Protein AF-A0A2M9YI58-F1 (afdb_monomer)

Solvent-accessible surface area (backbone atoms only — not comparable to full-atom values): 6527 Å² total; per-residue (Å²): 132,83,58,69,67,58,55,52,52,50,52,54,52,52,55,60,54,57,61,48,51,61,52,51,54,48,53,53,49,50,50,54,52,52,52,52,52,50,51,58,50,55,75,70,51,71,50,55,90,71,55,73,68,59,51,54,52,47,28,67,74,69,74,46,87,76,52,74,67,54,52,50,47,56,66,68,38,54,64,60,23,27,49,52,45,52,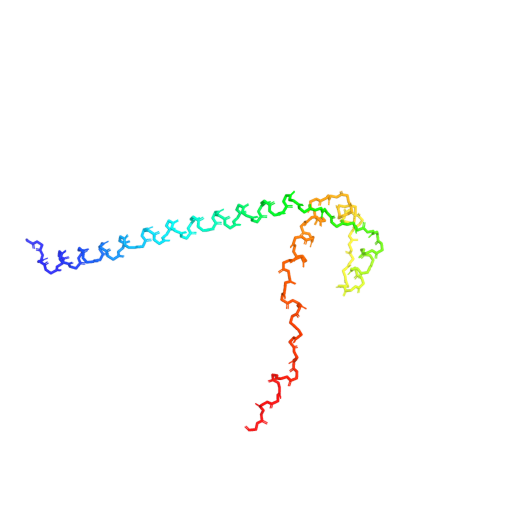51,60,74,63,55,60,76,77,71,57,83,76,62,67,72,74,74,73,72,79,85,129

Mean predicted aligned error: 14.74 Å

Organism: NCBI:txid2023186

Secondary structure (DSSP, 8-state):
---HHHHHHHHHHHHHHHTHHHHHHHHHHHHHHHHHHHHHHHHHPPPP---HHHHHHHHHHHT-PPPHHHHHHHHH-HHHHHHHHHHHHH--TTSS---GGGTS----

Foldseek 3Di:
DPDPVVVVVVVVVVVVVVVVVVVVVVVVVVVVVVVVVLVVVLVPDFFDQDDPVNVVVVCVVVVHDDDPVRSCCCNPDSSNRSVVVSVVVVPPVVVPPPPPVVVPPPDD

Nearest PDB structures (foldseek):
  8c6k-assembly1_L  TM=4.033E-01  e=9.869E+00  Cereibacter sphaeroides 2.4.1

Sequence (108 aa):
MRNFKDTIYFKLRTSNLCFLIPVFFWCHYFIGFTEGQMNRHYMKLKAVELKESDLDEHEKLFGIELTPLDREAILKYSGYRTALRFVSSRNSFSRTPVDVGTILSKED

Radius of gyration: 26.29 Å; Cα contacts (8 Å, |Δi|>4): 34; chains: 1; bounding box: 62×33×66 Å

pLDDT: mean 72.54, std 14.72, range [33.84, 89.5]

Structure (mmCIF, N/CA/C/O backbone):
data_AF-A0A2M9YI58-F1
#
_entry.id   AF-A0A2M9YI58-F1
#
loop_
_atom_site.group_PDB
_atom_site.id
_atom_site.type_symbol
_atom_site.label_atom_id
_atom_site.label_alt_id
_atom_site.label_comp_id
_atom_site.label_asym_id
_atom_site.label_entity_id
_atom_site.label_seq_id
_atom_site.pdbx_PDB_ins_code
_atom_site.Cartn_x
_atom_site.Cartn_y
_atom_site.Cartn_z
_atom_site.occupancy
_atom_site.B_iso_or_equiv
_atom_site.auth_seq_id
_atom_site.auth_comp_id
_atom_site.auth_asym_id
_atom_site.auth_atom_id
_atom_site.pdbx_PDB_model_num
ATOM 1 N N . MET A 1 1 ? 29.462 -23.819 -47.657 1.00 50.91 1 MET A N 1
ATOM 2 C CA . MET A 1 1 ? 29.376 -22.340 -47.589 1.00 50.91 1 MET A CA 1
ATOM 3 C C . MET A 1 1 ? 28.034 -21.967 -46.977 1.00 50.91 1 MET A C 1
ATOM 5 O O . MET A 1 1 ? 27.029 -22.430 -47.497 1.00 50.91 1 MET A O 1
ATOM 9 N N . ARG A 1 2 ? 27.985 -21.206 -45.869 1.00 59.34 2 ARG A N 1
ATOM 10 C CA . ARG A 1 2 ? 26.702 -20.669 -45.365 1.00 59.34 2 ARG A CA 1
ATOM 11 C C . ARG A 1 2 ? 26.143 -19.687 -46.391 1.00 59.34 2 ARG A C 1
ATOM 13 O O . ARG A 1 2 ? 26.902 -18.890 -46.940 1.00 59.34 2 ARG A O 1
ATOM 20 N N . ASN A 1 3 ? 24.844 -19.772 -46.660 1.00 74.19 3 ASN A N 1
ATOM 21 C CA . ASN A 1 3 ? 24.182 -18.945 -47.658 1.00 74.19 3 ASN A CA 1
ATOM 22 C C . ASN A 1 3 ? 24.245 -17.470 -47.219 1.00 74.19 3 ASN A C 1
ATOM 24 O O . ASN A 1 3 ? 23.967 -17.134 -46.065 1.00 74.19 3 ASN A O 1
ATOM 28 N N . PHE A 1 4 ? 24.644 -16.575 -48.123 1.00 75.94 4 PHE A N 1
ATOM 29 C CA . PHE A 1 4 ? 24.838 -15.150 -47.816 1.00 75.94 4 PHE A CA 1
ATOM 30 C C . PHE A 1 4 ? 23.548 -14.494 -47.286 1.00 75.94 4 PHE A C 1
ATOM 32 O O . PHE A 1 4 ? 23.587 -13.683 -46.360 1.00 75.94 4 PHE A O 1
ATOM 39 N N . LYS A 1 5 ? 22.390 -14.937 -47.796 1.00 77.00 5 LYS A N 1
ATOM 40 C CA . LYS A 1 5 ? 21.056 -14.514 -47.340 1.00 77.00 5 LYS A CA 1
ATOM 41 C C . LYS A 1 5 ? 20.791 -14.861 -45.871 1.00 77.00 5 LYS A C 1
ATOM 43 O O . LYS A 1 5 ? 20.298 -14.010 -45.135 1.00 77.00 5 LYS A O 1
ATOM 48 N N . ASP A 1 6 ? 21.198 -16.047 -45.422 1.00 76.38 6 ASP A N 1
ATOM 49 C CA . ASP A 1 6 ? 21.008 -16.490 -44.033 1.00 76.38 6 ASP A CA 1
ATOM 50 C C . ASP A 1 6 ? 21.854 -15.657 -43.065 1.00 76.38 6 ASP A C 1
ATOM 52 O O . ASP A 1 6 ? 21.433 -15.342 -41.954 1.00 76.38 6 ASP A O 1
ATOM 56 N N . THR A 1 7 ? 23.039 -15.235 -43.514 1.00 76.69 7 THR A N 1
ATOM 57 C CA . THR A 1 7 ? 23.940 -14.384 -42.725 1.00 76.69 7 THR A CA 1
ATOM 58 C C . THR A 1 7 ? 23.369 -12.975 -42.546 1.00 76.69 7 THR A C 1
ATOM 60 O O . THR A 1 7 ? 23.450 -12.412 -41.454 1.00 76.69 7 THR A O 1
ATOM 63 N N . ILE A 1 8 ? 22.756 -12.410 -43.592 1.00 79.00 8 ILE A N 1
ATOM 64 C CA . ILE A 1 8 ? 22.075 -11.108 -43.519 1.00 79.00 8 ILE A CA 1
ATOM 65 C C . ILE A 1 8 ? 20.834 -11.199 -42.628 1.00 79.00 8 ILE A C 1
ATOM 67 O O . ILE A 1 8 ? 20.665 -10.364 -41.741 1.00 79.00 8 ILE A O 1
ATOM 71 N N . TYR A 1 9 ? 20.004 -12.230 -42.810 1.00 76.81 9 TYR A N 1
ATOM 72 C CA . TYR A 1 9 ? 18.813 -12.451 -41.988 1.00 76.81 9 TYR A CA 1
ATOM 73 C C . TYR A 1 9 ? 19.165 -12.570 -40.499 1.00 76.81 9 TYR A C 1
ATOM 75 O O . TYR A 1 9 ? 18.536 -11.931 -39.655 1.00 76.81 9 TYR A O 1
ATOM 83 N N . PHE A 1 10 ? 20.216 -13.329 -40.172 1.00 73.94 10 PHE A N 1
ATOM 84 C CA . PHE A 1 10 ? 20.659 -13.496 -38.791 1.00 73.94 10 PHE A CA 1
ATOM 85 C C . PHE A 1 10 ? 21.152 -12.179 -38.181 1.00 73.94 10 PHE A C 1
ATOM 87 O O . PHE A 1 10 ? 20.754 -11.857 -37.066 1.00 73.94 10 PHE A O 1
ATOM 94 N N . LYS A 1 11 ? 21.945 -11.387 -38.921 1.00 68.75 11 LYS A N 1
ATOM 95 C CA . LYS A 1 11 ? 22.410 -10.057 -38.480 1.00 68.75 11 LYS A CA 1
ATOM 96 C C . LYS A 1 11 ? 21.262 -9.074 -38.250 1.00 68.75 11 LYS A C 1
ATOM 98 O O . LYS A 1 11 ? 21.282 -8.328 -37.275 1.00 68.75 11 LYS A O 1
ATOM 103 N N . LEU A 1 12 ? 20.261 -9.072 -39.129 1.00 72.19 12 LEU A N 1
ATOM 104 C CA . LEU A 1 12 ? 19.099 -8.193 -38.997 1.00 72.19 12 LEU A CA 1
ATOM 105 C C . LEU A 1 12 ? 18.264 -8.571 -37.762 1.00 72.19 12 LEU A C 1
ATOM 107 O O . LEU A 1 12 ? 17.838 -7.706 -36.999 1.00 72.19 12 LEU A O 1
ATOM 111 N N . ARG A 1 13 ? 18.091 -9.877 -37.518 1.00 68.38 13 ARG A N 1
ATOM 112 C CA . ARG A 1 13 ? 17.363 -10.397 -36.356 1.00 68.38 13 ARG A CA 1
ATOM 113 C C . ARG A 1 13 ? 18.085 -10.113 -35.037 1.00 68.38 13 ARG A C 1
ATOM 115 O O . ARG A 1 13 ? 17.430 -9.686 -34.090 1.00 68.38 13 ARG A O 1
ATOM 122 N N . THR A 1 14 ? 19.405 -10.295 -34.962 1.00 66.38 14 THR A N 1
ATOM 123 C CA . THR A 1 14 ? 20.177 -9.932 -33.760 1.00 66.38 14 THR A CA 1
ATOM 124 C C . THR A 1 14 ? 20.182 -8.427 -33.518 1.00 66.38 14 THR A C 1
ATOM 126 O O 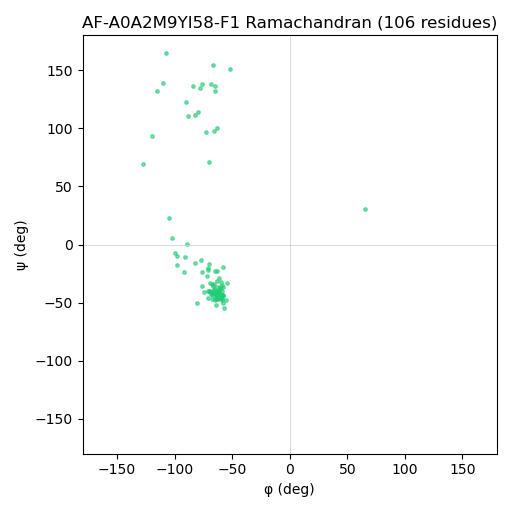. THR A 1 14 ? 20.017 -8.015 -32.375 1.00 66.38 14 THR A O 1
ATOM 129 N N . SER A 1 15 ? 20.265 -7.601 -34.566 1.00 68.19 15 SER A N 1
ATOM 130 C CA . SER A 1 15 ? 20.168 -6.141 -34.426 1.00 68.19 15 SER A CA 1
ATOM 131 C C . SER A 1 15 ? 18.811 -5.696 -33.871 1.00 68.19 15 SER A C 1
ATOM 133 O O . SER A 1 15 ? 18.771 -4.838 -32.995 1.00 68.19 15 SER A O 1
ATOM 135 N N . ASN A 1 16 ? 17.708 -6.305 -34.319 1.00 66.69 16 ASN A N 1
ATOM 136 C CA . ASN A 1 16 ? 16.368 -6.005 -33.802 1.00 66.69 16 ASN A CA 1
ATOM 137 C C . ASN A 1 16 ? 16.190 -6.427 -32.334 1.00 66.69 16 ASN A C 1
ATOM 139 O O . ASN A 1 16 ? 15.541 -5.719 -31.569 1.00 66.69 16 ASN A O 1
ATOM 143 N N . LEU A 1 17 ? 16.804 -7.539 -31.915 1.00 67.81 17 LEU A N 1
ATOM 144 C CA . LEU A 1 17 ? 16.823 -7.956 -30.509 1.00 67.81 17 LEU A CA 1
ATOM 145 C C . LEU A 1 17 ? 17.681 -7.038 -29.625 1.00 67.81 17 LEU A C 1
ATOM 147 O O . LEU A 1 17 ? 17.320 -6.805 -28.474 1.00 67.81 17 LEU A O 1
ATOM 151 N N . CYS A 1 18 ? 18.770 -6.467 -30.149 1.00 68.94 18 CYS A N 1
ATOM 152 C CA . CYS A 1 18 ? 19.600 -5.520 -29.399 1.00 68.94 18 CYS A CA 1
ATOM 153 C C . CYS A 1 18 ? 18.835 -4.254 -28.978 1.00 68.94 18 CYS A C 1
ATOM 155 O O . CYS A 1 18 ? 19.142 -3.700 -27.926 1.00 68.94 18 CYS A O 1
ATOM 157 N N . PHE A 1 19 ? 17.814 -3.821 -29.729 1.00 73.69 19 PHE A N 1
ATOM 158 C CA . PHE A 1 19 ? 16.967 -2.680 -29.343 1.00 73.69 19 PHE A CA 1
ATOM 159 C C . PHE A 1 19 ? 16.034 -2.975 -28.161 1.00 73.69 19 PHE A C 1
ATOM 161 O O . PHE A 1 19 ? 15.618 -2.049 -27.467 1.00 73.69 19 PHE A O 1
ATOM 168 N N . LEU A 1 20 ? 15.730 -4.247 -27.885 1.00 76.44 20 LEU A N 1
ATOM 169 C CA . LEU A 1 20 ? 14.894 -4.634 -26.745 1.00 76.44 20 LEU A CA 1
ATOM 170 C C . LEU A 1 20 ? 15.655 -4.562 -25.418 1.00 76.44 20 LEU A C 1
ATOM 172 O O . LEU A 1 20 ? 15.036 -4.379 -24.374 1.00 76.44 20 LEU A O 1
ATOM 176 N N . ILE A 1 21 ? 16.988 -4.662 -25.449 1.00 79.06 21 ILE A N 1
ATOM 177 C CA . ILE A 1 21 ? 17.823 -4.640 -24.243 1.00 79.06 21 ILE A CA 1
ATOM 178 C C . ILE A 1 21 ?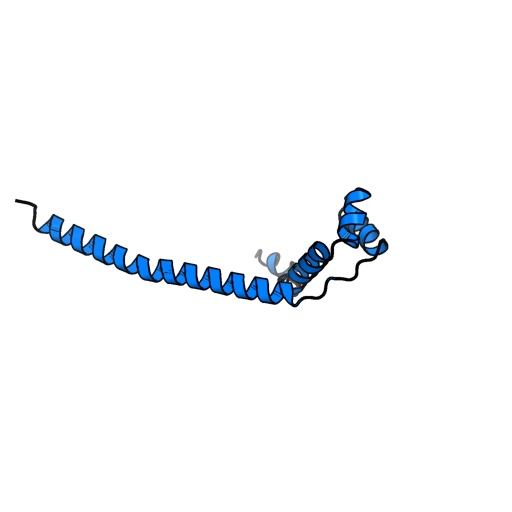 17.710 -3.280 -23.522 1.00 79.06 21 ILE A C 1
ATOM 180 O O . ILE A 1 21 ? 17.359 -3.280 -22.341 1.00 79.06 21 ILE A O 1
ATOM 184 N N . PRO A 1 22 ? 17.901 -2.115 -24.179 1.00 82.25 22 PRO A N 1
ATOM 185 C CA . PRO A 1 22 ? 17.675 -0.816 -23.542 1.00 82.25 22 PRO A CA 1
ATOM 186 C C . PRO A 1 22 ? 16.245 -0.623 -23.031 1.00 82.25 22 PRO A C 1
ATOM 188 O O . PRO A 1 22 ? 16.064 -0.103 -21.935 1.00 82.25 22 PRO A O 1
ATOM 191 N N . VAL A 1 23 ? 15.234 -1.070 -23.787 1.00 81.88 23 VAL A N 1
ATOM 192 C CA . VAL A 1 23 ? 13.820 -0.964 -23.383 1.00 81.88 23 VAL A CA 1
ATOM 193 C C . VAL A 1 23 ? 13.562 -1.766 -22.108 1.00 81.88 23 VAL A C 1
ATOM 195 O O . VAL A 1 23 ? 12.964 -1.248 -21.171 1.00 81.88 23 VAL A O 1
ATOM 198 N N . PHE A 1 24 ? 14.081 -2.993 -22.033 1.00 79.81 24 PHE A N 1
ATOM 199 C CA . PHE A 1 24 ? 13.991 -3.844 -20.850 1.00 79.81 24 PHE A CA 1
ATOM 200 C C . PHE A 1 24 ? 14.611 -3.177 -19.615 1.00 79.81 24 PHE A C 1
ATOM 202 O O . PHE A 1 24 ? 13.954 -3.064 -18.578 1.00 79.81 24 PHE A O 1
ATOM 209 N N . PHE A 1 25 ? 15.843 -2.668 -19.729 1.00 82.38 25 PHE A N 1
ATOM 210 C CA . PHE A 1 25 ? 16.492 -1.948 -18.628 1.00 82.38 25 PHE A CA 1
ATOM 211 C C . PHE A 1 25 ? 15.706 -0.708 -18.207 1.00 82.38 25 PHE A C 1
ATOM 213 O O . PHE A 1 25 ? 15.589 -0.428 -17.013 1.00 82.38 25 PHE A O 1
ATOM 220 N N . TRP A 1 26 ? 15.130 0.015 -19.167 1.00 81.62 26 TRP A N 1
ATOM 221 C CA . TRP A 1 26 ? 14.362 1.215 -18.874 1.00 81.62 26 TRP A CA 1
ATOM 222 C C . TRP A 1 26 ? 13.061 0.900 -18.133 1.00 81.62 26 TRP A C 1
ATOM 224 O O . TRP A 1 26 ? 12.748 1.558 -17.141 1.00 81.62 26 TRP A O 1
ATOM 234 N N . CYS A 1 27 ? 12.343 -0.148 -18.545 1.00 81.38 27 CYS A N 1
ATOM 235 C CA . CYS A 1 27 ? 11.161 -0.635 -17.837 1.00 81.38 27 CYS A CA 1
ATOM 236 C C . CYS A 1 27 ? 11.495 -1.035 -16.395 1.00 81.38 27 CYS A C 1
ATOM 238 O O . CYS A 1 27 ? 10.823 -0.584 -15.470 1.00 81.38 27 CYS A O 1
ATOM 240 N N . HIS A 1 28 ? 12.559 -1.814 -16.183 1.00 77.94 28 HIS A N 1
ATOM 241 C CA . HIS A 1 28 ? 12.980 -2.213 -14.837 1.00 77.94 28 HIS A CA 1
ATOM 242 C C . HIS A 1 28 ? 13.401 -1.023 -13.968 1.00 77.94 28 HIS A C 1
ATOM 244 O O . HIS A 1 28 ? 13.040 -0.967 -12.792 1.00 77.94 28 HIS A O 1
ATOM 250 N N . TYR A 1 29 ? 14.109 -0.049 -14.545 1.00 84.31 29 TYR A N 1
ATOM 251 C CA . TYR A 1 29 ? 14.459 1.188 -13.852 1.00 84.31 29 TYR A CA 1
ATOM 252 C C . TYR A 1 29 ? 13.210 1.961 -13.407 1.00 84.31 29 TYR A C 1
ATOM 254 O O . TYR A 1 29 ? 13.126 2.380 -12.252 1.00 84.31 29 TYR A O 1
ATOM 262 N N . PHE A 1 30 ? 12.217 2.116 -14.289 1.00 81.44 30 PHE A N 1
ATOM 263 C CA . PHE A 1 30 ? 10.967 2.795 -13.947 1.00 81.44 30 PHE A CA 1
ATOM 264 C C . PHE A 1 30 ? 10.173 2.054 -12.878 1.00 81.44 30 PHE A C 1
ATOM 266 O O . PHE A 1 30 ? 9.688 2.700 -11.951 1.00 81.44 30 PHE A O 1
ATOM 273 N N . ILE A 1 31 ? 10.076 0.725 -12.966 1.00 79.75 31 ILE A N 1
ATOM 274 C CA . ILE A 1 31 ? 9.413 -0.094 -11.945 1.00 79.75 31 ILE A CA 1
ATOM 275 C C . ILE A 1 31 ? 10.081 0.148 -10.589 1.00 79.75 31 ILE A C 1
ATOM 277 O O . ILE A 1 31 ? 9.414 0.623 -9.671 1.00 79.75 31 ILE A O 1
ATOM 281 N N . GLY A 1 32 ? 11.402 -0.028 -10.490 1.00 78.81 32 GLY A N 1
ATOM 282 C CA . GLY A 1 32 ? 12.130 0.188 -9.236 1.00 78.81 32 GLY A CA 1
ATOM 283 C C . GLY A 1 32 ? 12.013 1.623 -8.707 1.00 78.81 32 GLY A C 1
ATOM 284 O O . GLY A 1 32 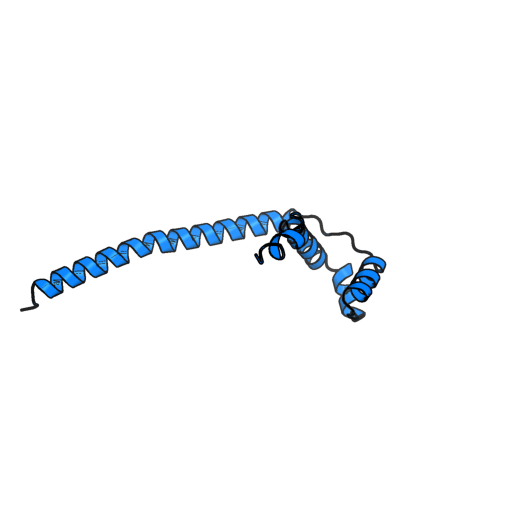? 11.849 1.840 -7.506 1.00 78.81 32 GLY A O 1
ATOM 285 N N . PHE A 1 33 ? 12.021 2.623 -9.593 1.00 81.31 33 PHE A N 1
ATOM 286 C CA . PHE A 1 33 ? 11.786 4.015 -9.207 1.00 81.31 33 PHE A CA 1
ATOM 287 C C . PHE A 1 33 ? 10.373 4.219 -8.641 1.00 81.31 33 PHE A C 1
ATOM 289 O O . PHE A 1 33 ? 10.212 4.853 -7.595 1.00 81.31 33 PHE A O 1
ATOM 296 N N . THR A 1 34 ? 9.347 3.673 -9.298 1.00 75.31 34 THR A N 1
ATOM 297 C CA . THR A 1 34 ? 7.954 3.788 -8.841 1.00 75.31 34 THR A CA 1
ATOM 298 C C . THR A 1 34 ? 7.724 3.070 -7.515 1.00 75.31 34 THR A C 1
ATOM 300 O O . THR A 1 34 ? 7.109 3.649 -6.618 1.00 75.31 34 THR A O 1
ATOM 303 N N . GLU A 1 35 ? 8.291 1.876 -7.336 1.00 73.75 35 GLU A N 1
ATOM 304 C CA . GLU A 1 35 ? 8.266 1.127 -6.077 1.00 73.75 35 GLU A CA 1
ATOM 305 C C . GLU A 1 35 ? 8.955 1.910 -4.954 1.00 73.75 35 GLU A C 1
ATOM 307 O O . GLU A 1 35 ? 8.402 2.061 -3.861 1.00 73.75 35 GLU A O 1
ATOM 312 N N . GLY A 1 36 ? 10.123 2.497 -5.234 1.00 78.81 36 GLY A N 1
ATOM 313 C CA . GLY A 1 36 ? 10.842 3.344 -4.285 1.00 78.81 36 GLY A CA 1
ATOM 314 C C . GLY A 1 36 ? 10.031 4.568 -3.848 1.00 78.81 36 GLY A C 1
ATOM 315 O O . GLY A 1 36 ? 9.968 4.884 -2.655 1.00 78.81 36 GLY A O 1
ATOM 316 N N . GLN A 1 37 ? 9.355 5.240 -4.785 1.00 78.25 37 GLN A N 1
ATOM 317 C CA . GLN A 1 37 ? 8.473 6.372 -4.473 1.00 78.25 37 GLN A CA 1
ATOM 318 C C . GLN A 1 37 ? 7.244 5.938 -3.668 1.00 78.25 37 GLN A C 1
ATOM 320 O O . GLN A 1 37 ? 6.879 6.616 -2.704 1.00 78.25 37 GLN A O 1
ATOM 325 N N . MET A 1 38 ? 6.633 4.801 -4.013 1.00 74.75 38 MET A N 1
ATOM 326 C CA . MET A 1 38 ? 5.504 4.240 -3.265 1.00 74.75 38 MET A CA 1
ATOM 327 C C . MET A 1 38 ? 5.893 3.921 -1.822 1.00 74.75 38 MET A C 1
ATOM 329 O O . MET A 1 38 ? 5.191 4.337 -0.902 1.00 74.75 38 MET A O 1
ATOM 333 N N . ASN A 1 39 ? 7.040 3.274 -1.614 1.00 75.44 39 ASN A N 1
ATOM 334 C CA . ASN A 1 39 ? 7.543 2.955 -0.282 1.00 75.44 39 ASN A CA 1
ATOM 335 C C . ASN A 1 39 ? 7.833 4.228 0.530 1.00 75.44 39 ASN A C 1
ATOM 337 O O . ASN A 1 39 ? 7.390 4.376 1.670 1.00 75.44 39 ASN A O 1
ATOM 341 N N . ARG A 1 40 ? 8.489 5.223 -0.082 1.00 77.12 40 ARG A N 1
ATOM 342 C CA . ARG A 1 40 ? 8.748 6.515 0.574 1.00 77.12 40 ARG A CA 1
ATOM 343 C C . ARG A 1 40 ? 7.459 7.238 0.964 1.00 77.12 40 ARG A C 1
ATOM 345 O O . ARG A 1 40 ? 7.433 7.911 1.993 1.00 77.12 40 ARG A O 1
ATOM 352 N N . HIS A 1 41 ? 6.417 7.143 0.142 1.00 76.12 41 HIS A N 1
ATOM 353 C CA . HIS A 1 41 ? 5.124 7.744 0.444 1.00 76.12 41 HIS A CA 1
ATOM 354 C C . HIS A 1 41 ? 4.419 7.000 1.583 1.00 76.12 41 HIS A C 1
ATOM 356 O O . HIS A 1 41 ? 3.986 7.639 2.539 1.00 76.12 41 HIS A O 1
ATOM 362 N N . TYR A 1 42 ? 4.399 5.666 1.536 1.00 73.88 42 TYR A N 1
ATOM 363 C CA . TYR A 1 42 ? 3.853 4.813 2.591 1.00 73.88 42 TYR A CA 1
ATOM 364 C C . TYR A 1 42 ? 4.495 5.099 3.958 1.00 73.88 42 TYR A C 1
ATOM 366 O O . TYR A 1 42 ? 3.788 5.352 4.929 1.00 73.88 42 TYR A O 1
ATOM 374 N N . MET A 1 43 ? 5.828 5.178 4.018 1.00 75.06 43 MET A N 1
ATOM 375 C CA . MET A 1 43 ? 6.575 5.459 5.254 1.00 75.06 43 MET A CA 1
ATOM 376 C C . MET A 1 43 ? 6.296 6.842 5.861 1.00 75.06 43 MET A C 1
ATOM 378 O O . MET A 1 43 ? 6.532 7.056 7.047 1.00 75.06 43 MET A O 1
ATOM 382 N N . LYS A 1 44 ? 5.823 7.805 5.061 1.00 78.50 44 LYS A N 1
ATOM 383 C CA . LYS A 1 44 ? 5.500 9.165 5.523 1.00 78.50 44 LYS A CA 1
ATOM 384 C C . LYS A 1 44 ? 4.047 9.324 5.968 1.00 78.50 44 LYS A C 1
ATOM 386 O O . LYS A 1 44 ? 3.702 10.365 6.529 1.00 78.50 44 LYS A O 1
ATOM 391 N N . LEU A 1 45 ? 3.186 8.345 5.698 1.00 79.94 4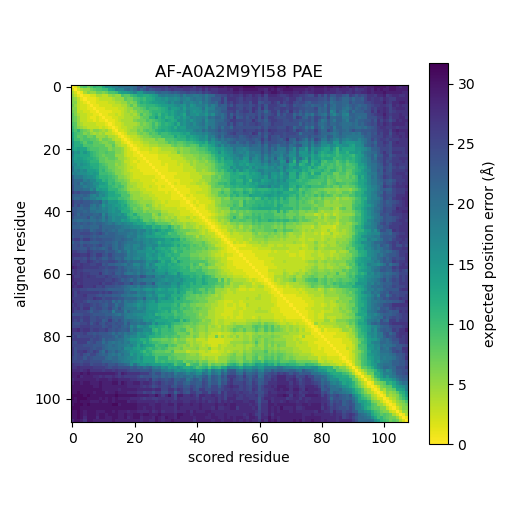5 LEU A N 1
ATOM 392 C CA . LEU A 1 45 ? 1.780 8.416 6.073 1.00 79.94 45 LEU A CA 1
ATOM 393 C C . LEU A 1 45 ? 1.600 8.103 7.556 1.00 79.94 45 LEU A C 1
ATOM 395 O O . LEU A 1 45 ? 2.133 7.132 8.086 1.00 79.94 45 LEU A O 1
ATOM 399 N N . LYS A 1 46 ? 0.782 8.919 8.223 1.00 80.25 46 LYS A N 1
ATOM 400 C CA . LYS A 1 46 ? 0.268 8.587 9.552 1.00 80.25 46 LYS A CA 1
ATOM 401 C C . LYS A 1 46 ? -0.836 7.545 9.409 1.00 80.25 46 LYS A C 1
ATOM 403 O O . LYS A 1 46 ? -1.692 7.703 8.541 1.00 80.25 46 LYS A O 1
ATOM 408 N N . ALA A 1 47 ? -0.855 6.539 10.277 1.00 78.94 47 ALA A N 1
ATOM 409 C CA . ALA A 1 47 ? -1.947 5.570 10.350 1.00 78.94 47 ALA A CA 1
ATOM 410 C C . ALA A 1 47 ? -3.320 6.267 10.460 1.00 78.94 47 ALA A C 1
ATOM 412 O O . ALA A 1 47 ? -3.415 7.389 10.968 1.00 78.94 47 ALA A O 1
ATOM 413 N N . VAL A 1 48 ? -4.379 5.628 9.952 1.00 80.81 48 VAL A N 1
ATOM 414 C CA . VAL A 1 48 ? -5.755 6.052 10.260 1.00 80.81 48 VAL A CA 1
ATOM 415 C C . VAL A 1 48 ? -6.040 5.759 11.731 1.00 80.81 48 VAL A C 1
ATOM 417 O O . VAL A 1 48 ? -5.654 4.709 12.245 1.00 80.81 48 VAL A O 1
ATOM 420 N N . GLU A 1 49 ? -6.708 6.683 12.408 1.00 80.88 49 GLU A N 1
ATOM 421 C CA . GLU A 1 49 ? -7.280 6.422 13.724 1.00 80.88 49 GLU A CA 1
ATOM 422 C C . GLU A 1 49 ? -8.616 5.715 13.509 1.00 80.88 49 GLU A C 1
ATOM 424 O O . GLU A 1 49 ? -9.531 6.300 12.941 1.00 80.88 49 GLU A O 1
ATOM 429 N N . LEU A 1 50 ? -8.680 4.441 13.894 1.00 83.19 50 LEU A N 1
ATOM 430 C CA . LEU A 1 50 ? -9.890 3.628 13.837 1.00 83.19 50 LEU A CA 1
ATOM 431 C C . LEU A 1 50 ? -10.372 3.369 15.260 1.00 83.19 50 LEU A C 1
ATOM 433 O O . LEU A 1 50 ? -9.557 3.104 16.150 1.00 83.19 50 LEU A O 1
ATOM 437 N N . LYS A 1 51 ? -11.685 3.436 15.450 1.00 85.44 51 LYS A N 1
ATOM 438 C CA . LYS A 1 51 ? -12.401 3.054 16.668 1.00 85.44 51 LYS A CA 1
ATOM 439 C C . LYS A 1 51 ? -13.158 1.750 16.436 1.00 85.44 51 LYS A C 1
ATOM 441 O O . LYS A 1 51 ? -13.386 1.346 15.301 1.00 85.44 51 LYS A O 1
ATOM 446 N N . GLU A 1 52 ? -13.589 1.109 17.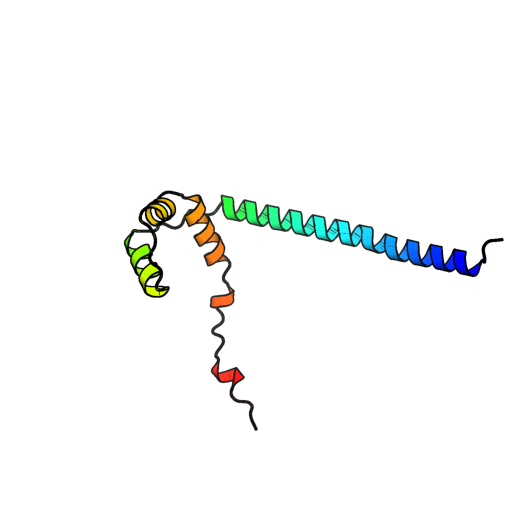518 1.00 83.25 52 GLU A N 1
ATOM 447 C CA . GLU A 1 52 ? -14.422 -0.100 17.432 1.00 83.25 52 GLU A CA 1
ATOM 448 C C . GLU A 1 52 ? -15.728 0.138 16.664 1.00 83.25 52 GLU A C 1
ATOM 450 O O . GLU A 1 52 ? -16.108 -0.707 15.861 1.00 83.25 52 GLU A O 1
ATOM 455 N N . SER A 1 53 ? -16.338 1.320 16.810 1.00 83.69 53 SER A N 1
ATOM 456 C CA . SER A 1 53 ? -17.543 1.709 16.065 1.00 83.69 53 SER A CA 1
ATOM 457 C C . SER A 1 53 ? -17.344 1.704 14.548 1.00 83.69 53 SER A C 1
ATOM 459 O O . SER A 1 53 ? -18.269 1.395 13.804 1.00 83.69 53 SER A O 1
ATOM 461 N N . ASP A 1 54 ? -16.133 2.018 14.080 1.00 83.44 54 ASP A N 1
ATOM 462 C CA . ASP A 1 54 ? -15.823 2.036 12.648 1.00 83.44 54 ASP A CA 1
ATOM 463 C C . ASP A 1 54 ? -15.769 0.604 12.085 1.00 83.44 54 ASP A C 1
ATOM 465 O O . ASP A 1 54 ? -16.035 0.381 10.904 1.00 83.44 54 AS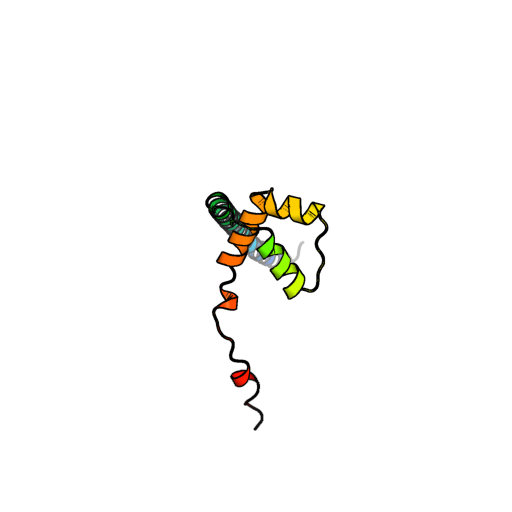P A O 1
ATOM 469 N N . LEU A 1 55 ? -15.445 -0.382 12.933 1.00 84.19 55 LEU A N 1
ATOM 470 C CA . LEU A 1 55 ? -15.507 -1.800 12.579 1.00 84.19 55 LEU A CA 1
ATOM 471 C C . LEU A 1 55 ? -16.955 -2.288 12.537 1.00 84.19 55 LEU A C 1
ATOM 473 O O . LEU A 1 55 ? -17.304 -2.993 11.597 1.00 84.19 55 LEU A O 1
ATOM 477 N N . ASP A 1 56 ? -17.798 -1.867 13.483 1.00 85.12 56 ASP A N 1
ATOM 478 C CA . ASP A 1 56 ? -19.230 -2.208 13.479 1.00 85.12 56 ASP A CA 1
ATOM 479 C C . ASP A 1 56 ? -19.920 -1.715 12.199 1.00 85.12 56 ASP A C 1
ATOM 481 O O . ASP A 1 56 ? -20.691 -2.438 11.561 1.00 85.12 56 ASP A O 1
ATOM 485 N N . GLU A 1 57 ? -19.620 -0.481 11.782 1.00 85.50 57 GLU A N 1
ATOM 486 C CA . GLU A 1 57 ? -20.127 0.070 10.524 1.00 85.50 57 GLU A CA 1
ATOM 487 C C . GLU A 1 57 ? -19.620 -0.714 9.310 1.00 85.50 57 GLU A C 1
ATOM 489 O O . GLU A 1 57 ? -20.391 -0.980 8.386 1.00 85.50 57 GLU A O 1
ATOM 494 N N . HIS A 1 58 ? -18.349 -1.125 9.316 1.00 81.31 58 HIS A N 1
ATOM 495 C CA . HIS A 1 58 ? -17.762 -1.927 8.246 1.00 81.31 58 HIS A CA 1
ATOM 496 C C . HIS A 1 58 ? -18.420 -3.311 8.137 1.00 81.31 58 HIS A C 1
ATOM 498 O O . HIS A 1 58 ? -18.796 -3.732 7.043 1.00 81.31 58 HIS A O 1
ATOM 504 N N . GLU A 1 59 ? -18.599 -4.016 9.254 1.00 82.94 59 GLU A N 1
ATOM 505 C CA . GLU A 1 59 ? -19.282 -5.315 9.295 1.00 82.94 59 GLU A CA 1
ATOM 506 C C . GLU A 1 59 ? -20.713 -5.206 8.767 1.00 82.94 59 GLU A C 1
ATOM 508 O O . GLU A 1 59 ? -21.138 -6.007 7.932 1.00 82.94 59 GLU A O 1
ATOM 513 N N . LYS A 1 60 ? -21.431 -4.152 9.170 1.00 87.62 60 LYS A N 1
ATOM 514 C CA . LYS A 1 60 ? -22.791 -3.877 8.702 1.00 87.62 60 LYS A CA 1
ATOM 515 C C . LYS A 1 60 ? -22.850 -3.546 7.210 1.00 87.62 60 LYS A C 1
ATOM 517 O O . LYS A 1 60 ? -23.789 -3.964 6.537 1.00 87.62 60 LYS A O 1
ATOM 522 N N . LEU A 1 61 ? -21.882 -2.786 6.696 1.00 84.12 61 LEU A N 1
ATOM 523 C CA . LEU A 1 61 ? -21.840 -2.370 5.292 1.00 84.12 61 LEU A CA 1
ATOM 524 C C . LEU A 1 61 ? -21.546 -3.547 4.355 1.00 84.12 61 LEU A C 1
ATOM 526 O O . LEU A 1 61 ? -22.147 -3.645 3.286 1.00 84.12 61 LEU A O 1
ATOM 530 N N . PHE A 1 62 ? -20.623 -4.426 4.747 1.00 80.50 62 PHE A N 1
ATOM 531 C CA . PHE A 1 62 ? -20.170 -5.540 3.911 1.00 80.50 62 PHE A CA 1
ATOM 532 C C . PHE A 1 62 ? -20.856 -6.874 4.230 1.00 80.50 62 PHE A C 1
ATOM 534 O O . PHE A 1 62 ? -20.704 -7.822 3.462 1.00 80.50 62 PHE A O 1
ATOM 541 N N . GLY A 1 63 ? -21.618 -6.958 5.325 1.00 86.50 63 GLY A N 1
ATOM 542 C CA . GLY A 1 63 ? -22.273 -8.191 5.769 1.00 86.50 63 GLY A CA 1
ATOM 543 C C . GLY A 1 63 ? -21.279 -9.278 6.188 1.00 86.50 63 GLY A C 1
ATOM 544 O O . GLY A 1 63 ? -21.549 -10.460 5.993 1.00 86.50 63 GLY A O 1
ATOM 545 N N . ILE A 1 64 ? -20.113 -8.880 6.703 1.00 86.69 64 ILE A N 1
ATOM 546 C CA . ILE A 1 64 ? -19.029 -9.774 7.135 1.00 86.69 64 ILE A CA 1
ATOM 547 C C . ILE A 1 64 ? -18.871 -9.613 8.643 1.00 86.69 64 ILE A C 1
ATOM 549 O O . ILE A 1 64 ? -18.763 -8.487 9.109 1.00 86.69 64 ILE A O 1
ATOM 553 N N . GLU A 1 65 ? -18.801 -10.713 9.389 1.00 87.88 65 GLU A N 1
ATOM 554 C CA . GLU A 1 65 ? -18.426 -10.693 10.807 1.00 87.88 65 GLU A CA 1
ATOM 555 C C . GLU A 1 65 ? -16.906 -10.841 10.941 1.00 87.88 65 GLU A C 1
ATOM 557 O O . GLU A 1 65 ? -16.320 -11.811 10.452 1.00 87.88 65 GLU A O 1
ATOM 562 N N . LEU A 1 66 ? -16.249 -9.878 11.589 1.00 84.75 66 LEU A N 1
ATOM 563 C CA . LEU A 1 66 ? -14.828 -9.958 11.914 1.00 84.75 66 LEU A CA 1
ATOM 564 C C . LEU A 1 66 ? -14.656 -10.739 13.212 1.00 84.75 66 LEU A C 1
ATOM 566 O O . LEU A 1 66 ? -15.342 -10.498 14.209 1.00 84.75 66 LEU A O 1
ATOM 570 N N . THR A 1 67 ? -13.680 -11.647 13.242 1.00 89.50 67 THR A N 1
ATOM 571 C CA . THR A 1 67 ? -13.371 -12.347 14.490 1.00 89.50 67 THR A CA 1
ATOM 572 C C . THR A 1 67 ? -12.797 -11.362 15.520 1.00 89.50 67 THR A C 1
ATOM 574 O O . THR A 1 67 ? -12.167 -10.368 15.144 1.00 89.50 67 THR A O 1
ATOM 577 N N . PRO A 1 68 ? -12.928 -11.626 16.834 1.00 87.38 68 PRO A N 1
ATOM 578 C CA . PRO A 1 68 ? -12.336 -10.767 17.863 1.00 87.38 68 PRO A CA 1
ATOM 579 C C . PRO A 1 68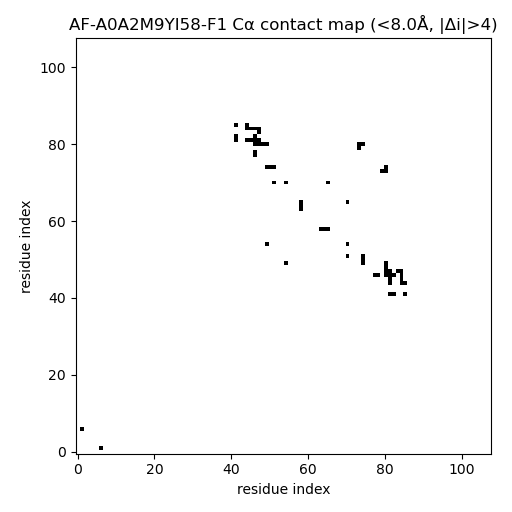 ? -10.828 -10.540 17.670 1.00 87.38 68 PRO A C 1
ATOM 581 O O . PRO A 1 68 ? -10.315 -9.459 17.954 1.00 87.38 68 PRO A O 1
ATOM 584 N N . LEU A 1 69 ? -10.129 -11.547 17.137 1.00 85.75 69 LEU A N 1
ATOM 585 C CA . LEU A 1 69 ? -8.697 -11.489 16.861 1.00 85.75 69 LEU A CA 1
ATOM 586 C C . LEU A 1 69 ? -8.378 -10.555 15.683 1.00 85.75 69 LEU A C 1
ATOM 588 O O . LEU A 1 69 ? -7.423 -9.780 15.755 1.00 85.75 69 LEU A O 1
ATOM 592 N N . ASP A 1 70 ? -9.205 -10.575 14.634 1.00 82.94 70 ASP A N 1
ATOM 593 C CA . ASP A 1 70 ? -9.083 -9.656 13.497 1.00 82.94 70 ASP A CA 1
ATOM 594 C C . ASP A 1 70 ? -9.334 -8.212 13.935 1.00 82.94 70 ASP A C 1
ATOM 596 O O . ASP A 1 70 ? -8.591 -7.304 13.559 1.00 82.94 70 ASP A O 1
ATOM 600 N N . ARG A 1 71 ? -10.337 -7.994 14.793 1.00 82.56 71 ARG A N 1
ATOM 601 C CA . ARG A 1 71 ? -10.663 -6.668 15.339 1.00 82.56 71 ARG A CA 1
ATOM 602 C C . ARG A 1 71 ? -9.507 -6.110 16.165 1.00 82.56 71 ARG A C 1
ATOM 604 O O . ARG A 1 71 ? -9.092 -4.971 15.936 1.00 82.56 71 ARG A O 1
ATOM 611 N N . GLU A 1 72 ? -8.926 -6.917 17.058 1.00 85.62 72 GLU A N 1
ATOM 612 C CA . GLU A 1 72 ? -7.737 -6.513 17.818 1.00 85.62 72 GLU A CA 1
ATOM 613 C C . GLU A 1 72 ? -6.574 -6.189 16.873 1.00 85.62 72 GLU A C 1
ATOM 615 O O . GLU A 1 72 ? -5.927 -5.150 17.018 1.00 85.62 72 GLU A O 1
ATOM 620 N N . ALA A 1 73 ? -6.323 -7.032 15.869 1.00 84.12 73 ALA A N 1
ATOM 621 C CA . ALA A 1 73 ? -5.240 -6.818 14.920 1.00 84.12 73 ALA A CA 1
ATOM 622 C C . ALA A 1 73 ? -5.404 -5.500 14.139 1.00 84.12 73 ALA A C 1
ATOM 624 O O . ALA A 1 73 ? -4.454 -4.714 14.045 1.00 84.12 73 ALA A O 1
ATOM 625 N N . ILE A 1 74 ? -6.603 -5.210 13.631 1.00 83.25 74 ILE A N 1
ATOM 626 C CA . ILE A 1 74 ? -6.891 -3.990 12.862 1.00 83.25 74 ILE A CA 1
ATOM 627 C C . ILE A 1 74 ? -6.689 -2.731 13.718 1.00 83.25 74 ILE A C 1
ATOM 629 O O . ILE A 1 74 ? -6.106 -1.749 13.247 1.00 83.25 74 ILE A O 1
ATOM 633 N N . LEU A 1 75 ? -7.117 -2.755 14.983 1.00 83.12 75 LEU A N 1
ATOM 634 C CA . LEU A 1 75 ? -6.994 -1.612 15.896 1.00 83.12 75 LEU A CA 1
ATOM 635 C C . LEU A 1 75 ? -5.570 -1.436 16.434 1.00 83.12 75 LEU A C 1
ATOM 637 O O . LEU A 1 75 ? -5.096 -0.309 16.600 1.00 83.12 75 LEU A O 1
ATOM 641 N N . LYS A 1 76 ? -4.856 -2.535 16.683 1.00 84.38 76 LYS A N 1
ATOM 642 C CA . LYS A 1 76 ? -3.518 -2.535 17.288 1.00 84.38 76 LYS A CA 1
ATOM 643 C C . LYS A 1 76 ? -2.437 -2.211 16.267 1.00 84.38 76 LYS A C 1
ATOM 645 O O . LYS A 1 76 ? -1.622 -1.310 16.488 1.00 84.38 76 LYS A O 1
ATOM 650 N N . TYR A 1 77 ? -2.429 -2.887 15.120 1.00 83.19 77 TYR A N 1
ATOM 651 C CA . TYR A 1 77 ? -1.328 -2.780 14.168 1.00 83.19 77 TYR A CA 1
ATOM 652 C C . TYR A 1 77 ? -1.434 -1.510 13.318 1.00 83.19 77 TYR A C 1
ATOM 654 O O . TYR A 1 77 ? -2.327 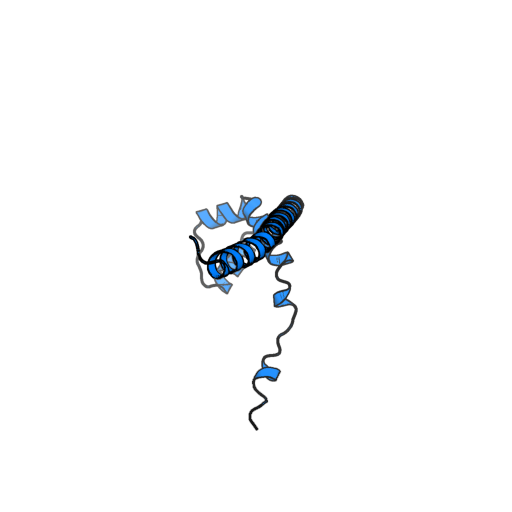-1.328 12.490 1.00 83.19 77 TYR A O 1
ATOM 662 N N . SER A 1 78 ? -0.474 -0.604 13.502 1.00 79.75 78 SER A N 1
ATOM 663 C CA . SER A 1 78 ? -0.380 0.643 12.734 1.00 79.75 78 SER A CA 1
ATOM 664 C C . SER A 1 78 ? -0.141 0.397 11.243 1.00 79.75 78 SER A C 1
ATOM 666 O O . SER A 1 78 ? -0.640 1.162 10.429 1.00 79.75 78 SER A O 1
ATOM 668 N N . GLY A 1 79 ? 0.554 -0.685 10.873 1.00 76.62 79 GLY A N 1
ATOM 669 C CA . GLY A 1 79 ? 0.814 -1.038 9.474 1.00 76.62 79 GLY A CA 1
ATOM 670 C C . GLY A 1 79 ? -0.467 -1.247 8.662 1.00 76.62 79 GLY A C 1
ATOM 671 O O . GLY A 1 79 ? -0.616 -0.656 7.596 1.00 76.62 79 GLY A O 1
ATOM 672 N N . TYR A 1 80 ? -1.430 -1.999 9.201 1.00 76.31 80 TYR A N 1
ATOM 673 C CA . TYR A 1 80 ? -2.723 -2.217 8.546 1.00 76.31 80 TYR A CA 1
ATOM 674 C C . TYR A 1 80 ? -3.481 -0.894 8.348 1.00 76.31 80 TYR A C 1
ATOM 676 O O . TYR A 1 80 ? -3.941 -0.570 7.252 1.00 76.31 80 TYR A O 1
ATOM 684 N N . ARG A 1 81 ? -3.513 -0.058 9.389 1.00 79.88 81 ARG A N 1
ATOM 685 C CA . ARG A 1 81 ? -4.158 1.263 9.358 1.00 79.88 81 ARG A CA 1
ATOM 686 C C . ARG A 1 81 ? -3.463 2.243 8.406 1.00 79.88 81 ARG A C 1
ATOM 688 O O . ARG A 1 81 ? -4.128 3.052 7.763 1.00 79.88 81 ARG A O 1
ATOM 695 N N . THR A 1 82 ? -2.141 2.176 8.269 1.00 79.62 82 THR A N 1
ATOM 696 C CA . THR A 1 82 ? -1.383 2.965 7.284 1.00 79.62 82 THR A CA 1
ATOM 697 C C . THR A 1 82 ? -1.650 2.482 5.861 1.00 79.62 82 THR A C 1
ATOM 699 O O . THR A 1 82 ? -1.835 3.310 4.970 1.00 79.62 82 THR A O 1
ATOM 702 N N . ALA A 1 83 ? -1.746 1.167 5.642 1.00 77.25 83 ALA A N 1
ATOM 703 C CA . ALA A 1 83 ? -2.102 0.594 4.345 1.00 77.25 83 ALA A CA 1
ATOM 704 C C . ALA A 1 83 ? -3.504 1.028 3.898 1.00 77.25 83 ALA A C 1
ATOM 706 O O . ALA A 1 83 ? -3.663 1.490 2.769 1.00 77.25 83 ALA A O 1
ATOM 707 N N . LEU A 1 84 ? -4.491 1.006 4.799 1.00 77.56 84 LEU A N 1
ATOM 708 C CA . LEU A 1 84 ? -5.829 1.542 4.528 1.00 77.56 84 LEU A CA 1
ATOM 709 C C . LEU A 1 84 ? -5.790 3.024 4.126 1.00 77.56 84 LEU A C 1
ATOM 711 O O . LEU A 1 84 ? -6.435 3.423 3.151 1.00 77.56 84 LEU A O 1
ATOM 715 N N . ARG A 1 85 ? -4.992 3.853 4.815 1.00 79.94 85 ARG A N 1
ATOM 716 C CA . ARG A 1 85 ? -4.808 5.265 4.428 1.00 79.94 85 ARG A CA 1
ATOM 717 C C . ARG A 1 85 ? -4.158 5.417 3.057 1.00 79.94 85 ARG A C 1
ATOM 719 O O . ARG A 1 85 ? -4.531 6.286 2.271 1.00 79.94 85 ARG A O 1
ATOM 726 N N . PHE A 1 86 ? -3.164 4.585 2.773 1.00 76.69 86 PHE A N 1
ATOM 727 C CA . PHE A 1 86 ? -2.442 4.614 1.510 1.00 76.69 86 PHE A CA 1
ATOM 728 C C . PHE A 1 86 ? -3.374 4.249 0.347 1.00 76.69 86 PHE A C 1
ATOM 730 O O . PHE A 1 86 ? -3.428 4.980 -0.639 1.00 76.69 86 PHE A O 1
ATOM 737 N N . VAL A 1 87 ? -4.179 3.193 0.490 1.00 76.62 87 VAL A N 1
ATOM 738 C CA . VAL A 1 87 ? -5.163 2.771 -0.521 1.00 76.62 87 VAL A CA 1
ATOM 739 C C . VAL A 1 87 ? -6.262 3.824 -0.698 1.00 76.62 87 VAL A C 1
ATOM 741 O O . VAL A 1 87 ? -6.531 4.242 -1.823 1.00 76.62 87 VAL A O 1
ATOM 744 N N . SER A 1 88 ? -6.846 4.329 0.392 1.00 71.25 88 SER A N 1
ATOM 745 C CA . SER A 1 88 ? -7.904 5.353 0.322 1.00 71.25 88 SER A CA 1
ATOM 746 C C . SER A 1 88 ? -7.439 6.674 -0.298 1.00 71.25 88 SER A C 1
ATOM 748 O O . SER A 1 88 ? -8.187 7.280 -1.059 1.00 71.25 88 SER A O 1
ATOM 750 N N . SER A 1 89 ? -6.196 7.107 -0.057 1.00 70.06 89 SER A N 1
ATOM 751 C CA . SER A 1 89 ? -5.648 8.323 -0.684 1.00 70.06 89 SER A CA 1
ATOM 752 C C . SER A 1 89 ? -5.357 8.171 -2.184 1.00 70.06 89 SER A C 1
ATOM 754 O O . SER A 1 89 ? -5.270 9.171 -2.897 1.00 70.06 89 SER A O 1
ATOM 756 N N . ARG A 1 90 ? -5.222 6.929 -2.668 1.00 67.56 90 ARG A N 1
ATOM 757 C CA . ARG A 1 90 ? -4.931 6.579 -4.068 1.00 67.56 90 ARG A CA 1
ATOM 758 C C . ARG A 1 90 ? -6.174 6.198 -4.870 1.00 67.56 90 ARG A C 1
ATOM 760 O O . ARG A 1 90 ? -6.115 6.247 -6.096 1.00 67.56 90 ARG A O 1
ATOM 767 N N . ASN A 1 91 ? -7.289 5.876 -4.213 1.00 60.38 91 ASN A N 1
ATOM 768 C CA . ASN A 1 91 ? -8.599 5.723 -4.849 1.00 60.38 91 ASN A CA 1
ATOM 769 C C . ASN A 1 91 ? -9.134 7.092 -5.312 1.00 60.38 91 ASN A C 1
ATOM 771 O O . ASN A 1 91 ? -10.074 7.645 -4.754 1.00 60.38 91 ASN A O 1
ATOM 775 N N . SER A 1 92 ? -8.530 7.657 -6.358 1.00 50.62 92 SER A N 1
ATOM 776 C CA . SER A 1 92 ? -9.074 8.793 -7.112 1.00 50.62 92 SER A CA 1
ATOM 777 C C . SER A 1 92 ? -10.194 8.373 -8.075 1.00 50.62 92 SER A C 1
ATOM 779 O O . SER A 1 92 ? -10.939 9.230 -8.541 1.00 50.62 92 SER A O 1
ATOM 781 N N . PHE A 1 93 ? -10.363 7.068 -8.326 1.00 42.03 93 PHE A N 1
ATOM 782 C CA . PHE A 1 93 ? -11.411 6.513 -9.194 1.00 42.03 93 PHE A CA 1
ATOM 783 C C . PHE A 1 93 ? -12.832 6.632 -8.614 1.00 42.03 93 PHE A C 1
ATOM 785 O O . PHE A 1 93 ? -13.801 6.544 -9.359 1.00 42.03 93 PHE A O 1
ATOM 792 N N . SER A 1 94 ? -12.977 6.883 -7.308 1.00 45.19 94 SER A N 1
ATOM 793 C CA . SER A 1 94 ? -14.277 7.134 -6.668 1.00 45.19 94 SER A CA 1
ATOM 794 C C . SER A 1 94 ? -14.696 8.611 -6.670 1.00 45.19 94 SER A C 1
ATOM 796 O O . SER A 1 94 ? -15.760 8.940 -6.151 1.00 45.19 94 SER A O 1
ATOM 798 N N . ARG A 1 95 ? -13.881 9.522 -7.232 1.00 39.16 95 ARG A N 1
ATOM 799 C CA . ARG A 1 95 ? -14.196 10.964 -7.303 1.00 39.16 95 ARG A CA 1
ATOM 800 C C . ARG A 1 95 ? -14.748 11.436 -8.641 1.00 39.16 95 ARG A C 1
ATOM 802 O O . ARG A 1 95 ? -15.178 12.582 -8.729 1.00 39.16 95 ARG A O 1
ATOM 809 N N . THR A 1 96 ? -14.772 10.592 -9.664 1.00 33.84 96 THR A N 1
ATOM 810 C CA . THR A 1 96 ? -15.610 10.837 -10.839 1.00 33.84 96 THR A CA 1
ATOM 811 C C . THR A 1 96 ? -16.976 10.219 -10.572 1.00 33.84 96 THR A C 1
ATOM 813 O O . THR A 1 96 ? -17.057 8.990 -10.532 1.00 33.84 96 THR A O 1
ATOM 816 N N . PRO A 1 97 ? -18.045 11.014 -10.377 1.00 35.84 97 PRO A N 1
ATOM 817 C CA . PRO A 1 97 ? -19.390 10.475 -10.460 1.00 35.84 97 PRO A CA 1
ATOM 818 C C . PRO A 1 97 ? -19.561 9.998 -11.902 1.00 35.84 97 PRO A C 1
ATOM 820 O O . PRO A 1 97 ? -19.712 10.800 -12.821 1.00 35.84 97 PRO A O 1
ATOM 823 N N . VAL A 1 98 ? -19.427 8.694 -12.128 1.00 45.41 98 VAL A N 1
ATOM 824 C CA . VAL A 1 98 ? -19.838 8.101 -13.396 1.00 45.41 98 VAL A CA 1
ATOM 825 C C . VAL A 1 98 ? -21.356 8.116 -13.349 1.00 45.41 98 VAL A C 1
ATOM 827 O O . VAL A 1 98 ? -21.971 7.277 -12.695 1.00 45.41 98 VAL A O 1
ATOM 830 N N . ASP A 1 99 ? -21.947 9.138 -13.963 1.00 42.34 99 ASP A N 1
ATOM 831 C CA . ASP A 1 99 ? -23.385 9.217 -14.162 1.00 42.34 99 ASP A CA 1
ATOM 832 C C . ASP A 1 99 ? -23.794 8.097 -15.124 1.00 42.34 99 ASP A C 1
ATOM 834 O O . ASP A 1 99 ? -23.645 8.191 -16.350 1.00 42.34 99 ASP A O 1
ATOM 838 N N . VAL A 1 100 ? -24.258 6.997 -14.531 1.00 40.16 100 VAL A N 1
ATOM 839 C CA . VAL A 1 100 ? -24.720 5.785 -15.217 1.00 40.16 100 VAL A CA 1
ATOM 840 C C . VAL A 1 100 ? -25.872 6.107 -16.187 1.00 40.16 100 VAL A C 1
ATOM 842 O O . VAL A 1 100 ? -26.079 5.369 -17.150 1.00 40.16 100 VAL A O 1
ATOM 845 N N . GLY A 1 101 ? -26.556 7.252 -16.026 1.00 40.12 101 GLY A N 1
ATOM 846 C CA . GLY A 1 101 ? -27.585 7.740 -16.951 1.00 40.12 101 GLY A CA 1
ATOM 847 C C . GLY A 1 101 ? -27.068 8.095 -18.352 1.00 40.12 101 GLY A C 1
ATOM 848 O O . GLY A 1 101 ? -27.820 8.038 -19.328 1.00 40.12 101 GLY A O 1
ATOM 849 N N . THR A 1 102 ? -25.772 8.380 -18.497 1.00 41.94 102 THR A N 1
ATOM 850 C CA . THR A 1 102 ? -25.173 8.731 -19.800 1.00 41.94 102 THR A CA 1
ATOM 851 C C . THR A 1 102 ? -24.833 7.510 -20.661 1.00 41.94 102 THR A C 1
ATOM 853 O O . THR A 1 102 ? -24.603 7.651 -21.859 1.00 41.94 102 THR A O 1
ATOM 856 N N . ILE A 1 103 ? -24.786 6.308 -20.071 1.00 41.41 103 ILE A N 1
ATOM 857 C CA . ILE A 1 103 ? -24.404 5.071 -20.777 1.00 41.41 103 ILE A CA 1
ATOM 858 C C . ILE A 1 103 ? -25.634 4.355 -21.363 1.00 41.41 103 ILE A C 1
ATOM 860 O O . ILE A 1 103 ? -25.505 3.648 -22.355 1.00 41.41 103 ILE A O 1
ATOM 864 N N . LEU A 1 104 ? -26.831 4.579 -20.810 1.00 39.41 104 LEU A N 1
ATOM 865 C CA . LEU A 1 104 ? -28.065 3.888 -21.217 1.00 39.41 104 LEU A CA 1
ATOM 866 C C . LEU A 1 104 ? -29.006 4.718 -22.111 1.00 39.41 104 LEU A C 1
ATOM 868 O O . LEU A 1 104 ? -30.099 4.263 -22.419 1.00 39.41 104 LEU A O 1
ATOM 872 N N . SER A 1 105 ? -28.615 5.921 -22.543 1.00 42.91 105 SER A N 1
ATOM 873 C CA . SER A 1 105 ? -29.473 6.824 -23.339 1.00 42.91 105 SER A CA 1
ATOM 874 C C . SER A 1 105 ? -29.111 6.906 -24.828 1.00 42.91 105 SER A C 1
ATOM 876 O O . SER A 1 105 ? -29.449 7.878 -25.499 1.00 42.91 105 SER A O 1
ATOM 878 N N . LYS A 1 106 ? -28.440 5.888 -25.376 1.00 45.56 106 LYS A N 1
ATOM 879 C CA . LYS A 1 106 ? -28.275 5.743 -26.830 1.00 45.56 106 LYS A CA 1
ATOM 880 C C . LYS A 1 106 ? -28.723 4.365 -27.296 1.00 45.56 106 LYS A C 1
ATOM 882 O O . LYS A 1 106 ? -27.909 3.551 -27.715 1.00 45.56 106 LYS A O 1
ATOM 887 N N . GLU A 1 107 ? -30.026 4.146 -27.225 1.00 45.00 107 GLU A N 1
ATOM 888 C CA . GLU A 1 107 ? -30.731 3.279 -28.165 1.00 45.00 107 GLU A CA 1
ATOM 889 C C . GLU A 1 107 ? -31.771 4.153 -28.874 1.00 45.00 107 GLU A C 1
ATOM 891 O O . GLU A 1 107 ? -32.856 4.373 -28.346 1.00 45.00 107 GLU A O 1
ATOM 896 N N . ASP A 1 108 ? -31.369 4.697 -30.024 1.00 38.91 108 ASP A N 1
ATOM 897 C CA . ASP A 1 108 ? -32.226 5.083 -31.152 1.00 38.91 108 ASP A CA 1
ATOM 898 C C . ASP A 1 108 ? -31.567 4.520 -32.422 1.00 38.91 108 ASP A C 1
ATOM 900 O O . ASP A 1 108 ? -30.341 4.748 -32.594 1.00 38.91 108 ASP A O 1
#